Protein AF-H0I3Y3-F1 (afdb_monomer)

Structure (mmCIF, N/CA/C/O backbone):
data_AF-H0I3Y3-F1
#
_entry.id   AF-H0I3Y3-F1
#
loop_
_atom_site.group_PDB
_atom_site.id
_atom_site.type_symbol
_atom_site.label_atom_id
_atom_site.label_alt_id
_atom_site.label_comp_id
_atom_site.label_asym_id
_atom_site.label_entity_id
_atom_site.label_seq_id
_atom_site.pdbx_PDB_ins_code
_atom_site.Cartn_x
_atom_site.Cartn_y
_atom_site.Cartn_z
_atom_site.occupancy
_atom_site.B_iso_or_equiv
_atom_site.auth_seq_id
_atom_site.auth_comp_id
_atom_site.auth_asym_id
_atom_site.auth_atom_id
_atom_site.pdbx_PDB_model_num
ATOM 1 N N . MET A 1 1 ? -16.480 -8.431 -4.161 1.00 54.94 1 MET A N 1
ATOM 2 C CA . MET A 1 1 ? -15.387 -7.515 -3.757 1.00 54.94 1 MET A CA 1
ATOM 3 C C . MET A 1 1 ? -14.065 -8.109 -4.213 1.00 54.94 1 MET A C 1
ATOM 5 O O . MET A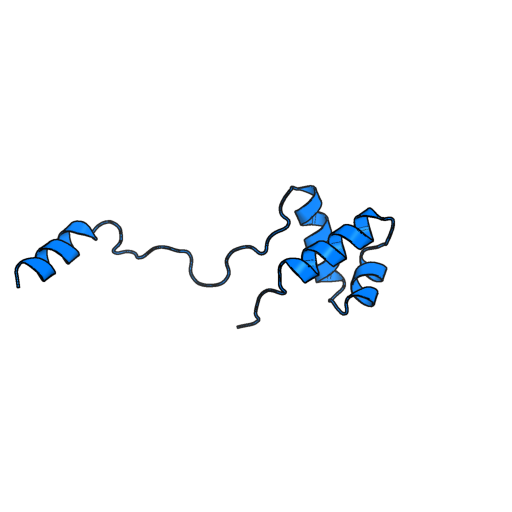 1 1 ? -13.821 -9.270 -3.915 1.00 54.94 1 MET A O 1
ATOM 9 N N . ALA A 1 2 ? -13.249 -7.370 -4.968 1.00 62.62 2 ALA A N 1
ATOM 10 C CA . ALA A 1 2 ? -11.933 -7.853 -5.392 1.00 62.62 2 ALA A CA 1
ATOM 11 C C . ALA A 1 2 ? -10.952 -7.779 -4.211 1.00 62.62 2 ALA A C 1
ATOM 13 O O . ALA A 1 2 ? -10.797 -6.719 -3.610 1.00 62.62 2 ALA A O 1
ATOM 14 N N . ARG A 1 3 ? -10.312 -8.899 -3.861 1.00 68.00 3 ARG A N 1
ATOM 15 C CA . ARG A 1 3 ? -9.325 -8.968 -2.772 1.00 68.00 3 ARG A CA 1
ATOM 16 C C . ARG A 1 3 ? -8.089 -8.140 -3.131 1.00 68.00 3 ARG A C 1
ATOM 18 O O . ARG A 1 3 ? -7.649 -8.152 -4.280 1.00 68.00 3 ARG A O 1
ATOM 25 N N . ALA A 1 4 ? -7.487 -7.461 -2.151 1.00 69.12 4 ALA A N 1
ATOM 26 C CA . ALA A 1 4 ? -6.117 -6.968 -2.300 1.00 69.12 4 ALA A CA 1
ATOM 27 C C . ALA A 1 4 ? -5.203 -8.114 -2.741 1.00 69.12 4 ALA A C 1
ATOM 29 O O . ALA A 1 4 ? -5.182 -9.171 -2.110 1.00 69.12 4 ALA A O 1
ATOM 30 N N . LEU A 1 5 ? -4.403 -7.871 -3.777 1.00 74.69 5 LEU A N 1
ATOM 31 C CA . LEU A 1 5 ? -3.225 -8.690 -4.024 1.00 74.69 5 LEU A CA 1
ATOM 32 C C . LEU A 1 5 ? -2.303 -8.602 -2.799 1.00 74.69 5 LEU A C 1
ATOM 34 O O . LEU A 1 5 ? -2.121 -7.512 -2.241 1.00 74.69 5 LEU A O 1
ATOM 38 N N . GLY A 1 6 ? -1.794 -9.762 -2.377 1.00 80.88 6 GLY A N 1
ATOM 39 C CA . GLY A 1 6 ? -1.047 -9.930 -1.133 1.00 80.88 6 GLY A CA 1
ATOM 40 C C . GLY A 1 6 ? 0.219 -9.078 -1.065 1.00 80.88 6 GLY A C 1
ATOM 41 O O . GLY A 1 6 ? 0.758 -8.646 -2.083 1.00 80.88 6 GLY A O 1
ATOM 42 N N . GLU A 1 7 ? 0.688 -8.841 0.156 1.00 86.75 7 GLU A N 1
ATOM 43 C CA . GLU A 1 7 ? 1.876 -8.032 0.436 1.00 86.75 7 GLU A CA 1
ATOM 44 C C . GLU A 1 7 ? 3.144 -8.596 -0.216 1.00 86.75 7 GLU A C 1
ATOM 46 O O . GLU A 1 7 ? 3.886 -7.839 -0.841 1.00 86.75 7 GLU A O 1
ATOM 51 N N . ASP A 1 8 ? 3.327 -9.921 -0.185 1.00 90.50 8 ASP A N 1
ATOM 52 C CA . ASP A 1 8 ? 4.449 -10.598 -0.851 1.00 90.50 8 ASP A CA 1
ATOM 53 C C . ASP A 1 8 ? 4.534 -10.243 -2.344 1.00 90.50 8 ASP A C 1
ATOM 55 O O . ASP A 1 8 ? 5.576 -9.810 -2.842 1.00 90.50 8 ASP A O 1
ATOM 59 N N . LEU A 1 9 ? 3.407 -10.331 -3.059 1.00 92.56 9 LEU A N 1
ATOM 60 C CA . LEU A 1 9 ? 3.362 -10.040 -4.491 1.00 92.56 9 LEU A CA 1
ATOM 61 C C . LEU A 1 9 ? 3.745 -8.583 -4.785 1.00 92.56 9 LEU A C 1
ATOM 63 O O . LEU A 1 9 ? 4.453 -8.306 -5.754 1.00 92.56 9 LEU A O 1
ATOM 67 N N . ARG A 1 10 ? 3.313 -7.644 -3.936 1.00 94.00 10 ARG A N 1
ATOM 68 C CA . ARG A 1 10 ? 3.677 -6.225 -4.061 1.00 94.00 10 ARG A CA 1
ATOM 69 C C . ARG A 1 10 ? 5.164 -6.020 -3.810 1.00 94.00 10 ARG A C 1
ATOM 71 O O . ARG A 1 10 ? 5.811 -5.344 -4.606 1.00 94.00 10 ARG A O 1
ATOM 78 N N . SER A 1 11 ? 5.696 -6.633 -2.753 1.00 93.19 11 SER A N 1
ATOM 79 C 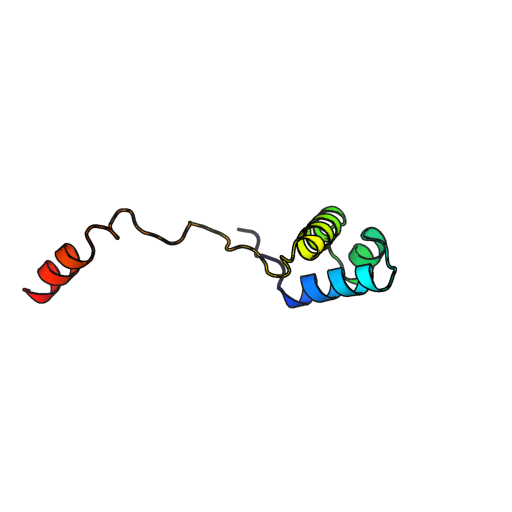CA . SER A 1 11 ? 7.113 -6.566 -2.389 1.00 93.19 11 SER A CA 1
ATOM 80 C C . SER A 1 11 ? 8.005 -7.063 -3.528 1.00 93.19 11 SER A C 1
ATOM 82 O O . SER A 1 11 ? 8.931 -6.370 -3.945 1.00 93.19 11 SER A O 1
ATOM 84 N N . ARG A 1 12 ? 7.659 -8.203 -4.138 1.00 94.75 12 ARG A N 1
ATOM 85 C CA . ARG A 1 12 ? 8.399 -8.773 -5.275 1.00 94.75 12 ARG A CA 1
ATOM 86 C C . ARG A 1 12 ? 8.372 -7.880 -6.517 1.00 94.75 12 ARG A C 1
ATOM 88 O O . ARG A 1 12 ? 9.404 -7.715 -7.167 1.00 94.75 12 ARG A O 1
ATOM 95 N N . VAL A 1 13 ? 7.227 -7.266 -6.826 1.00 96.00 13 VAL A N 1
ATOM 96 C CA . VAL A 1 13 ? 7.105 -6.295 -7.930 1.00 96.00 13 VAL A CA 1
ATOM 97 C C . VAL A 1 13 ? 7.957 -5.052 -7.675 1.00 96.00 13 VAL A C 1
ATOM 99 O O . VAL A 1 13 ? 8.678 -4.613 -8.570 1.00 96.00 13 VAL A O 1
ATOM 102 N N . VAL A 1 14 ? 7.895 -4.493 -6.463 1.00 95.19 14 VAL A N 1
ATOM 103 C CA . VAL A 1 14 ? 8.674 -3.309 -6.074 1.00 95.19 14 VAL A CA 1
ATOM 104 C C . VAL A 1 14 ? 10.171 -3.610 -6.112 1.00 95.19 14 VAL A C 1
ATOM 106 O O . VAL A 1 14 ? 10.923 -2.827 -6.687 1.00 95.19 14 VAL A O 1
ATOM 109 N N . LYS A 1 15 ? 10.597 -4.758 -5.576 1.00 95.56 15 LYS A N 1
ATOM 110 C CA . LYS A 1 15 ? 11.994 -5.203 -5.597 1.00 95.56 15 LYS A CA 1
ATOM 111 C C . LYS A 1 15 ? 12.526 -5.326 -7.024 1.00 95.56 15 LYS A C 1
ATOM 113 O O . LYS A 1 15 ? 13.540 -4.718 -7.339 1.00 95.56 15 LYS A O 1
ATOM 118 N N . ALA A 1 16 ? 11.806 -6.019 -7.907 1.00 95.62 16 ALA A N 1
ATOM 119 C CA . ALA A 1 16 ? 12.226 -6.169 -9.302 1.00 95.62 16 ALA A CA 1
ATOM 120 C C . ALA A 1 16 ? 12.324 -4.829 -10.050 1.00 95.62 16 ALA A C 1
ATOM 122 O O . ALA A 1 16 ? 13.145 -4.686 -10.953 1.00 95.62 16 ALA A O 1
ATOM 123 N N . ALA A 1 17 ? 11.494 -3.847 -9.685 1.00 93.94 17 ALA A N 1
ATOM 124 C CA . ALA A 1 17 ? 11.604 -2.501 -10.232 1.00 93.94 17 ALA A CA 1
ATOM 125 C C . ALA A 1 17 ? 12.795 -1.717 -9.649 1.00 93.94 17 ALA A C 1
ATOM 127 O O . ALA A 1 17 ? 13.430 -0.941 -10.359 1.00 93.94 17 ALA A O 1
ATOM 128 N N . GLY A 1 18 ? 13.116 -1.929 -8.369 1.00 92.62 18 GLY A N 1
ATOM 129 C CA . GLY A 1 18 ? 14.298 -1.360 -7.715 1.00 92.62 18 GLY A CA 1
ATOM 130 C C . GLY A 1 18 ? 15.620 -1.914 -8.256 1.00 92.62 18 GLY A C 1
ATOM 131 O O . GLY A 1 18 ? 16.600 -1.185 -8.324 1.00 92.62 18 GLY A O 1
ATOM 132 N N . GLU A 1 19 ? 15.629 -3.164 -8.721 1.00 94.56 19 GLU A N 1
ATOM 133 C CA . GLU A 1 19 ? 16.778 -3.834 -9.358 1.00 94.56 19 GLU A CA 1
ATOM 134 C C . GLU A 1 19 ? 17.018 -3.389 -10.821 1.00 94.56 19 GLU A C 1
ATOM 136 O O . GLU A 1 19 ? 17.777 -4.024 -11.549 1.00 94.56 19 GLU A O 1
ATOM 141 N N . GLY A 1 20 ? 16.373 -2.308 -11.278 1.00 89.06 20 GLY A N 1
ATOM 142 C CA . GLY A 1 20 ? 16.550 -1.745 -12.625 1.00 89.06 20 GLY A CA 1
ATOM 143 C C . GLY A 1 20 ? 15.488 -2.165 -13.647 1.00 89.06 20 GLY A C 1
ATOM 144 O O . GLY A 1 20 ? 15.539 -1.740 -14.801 1.00 89.06 20 GLY A O 1
ATOM 145 N N . GLY A 1 21 ? 14.495 -2.964 -13.246 1.00 91.00 21 GLY A N 1
ATOM 146 C CA . GLY A 1 21 ? 13.360 -3.314 -14.097 1.00 91.00 21 GLY A CA 1
ATOM 147 C C . GLY A 1 21 ? 12.348 -2.172 -14.252 1.00 91.00 21 GLY A C 1
ATOM 148 O O . GLY A 1 21 ? 12.020 -1.450 -13.312 1.00 91.00 21 GLY A O 1
ATOM 149 N N . SER A 1 22 ? 11.757 -2.034 -15.437 1.00 96.00 22 SER A N 1
ATOM 150 C CA . SER A 1 22 ? 10.601 -1.149 -15.625 1.00 96.00 22 SER A CA 1
ATOM 151 C C . SER A 1 22 ? 9.337 -1.720 -14.969 1.00 96.00 22 SER A C 1
ATOM 153 O O . SER A 1 22 ? 9.173 -2.934 -14.822 1.00 96.00 22 SER A O 1
ATOM 155 N N . ALA A 1 23 ? 8.364 -0.853 -14.667 1.00 96.56 23 ALA A N 1
ATOM 156 C CA . ALA A 1 23 ? 7.058 -1.279 -14.154 1.00 96.56 23 ALA 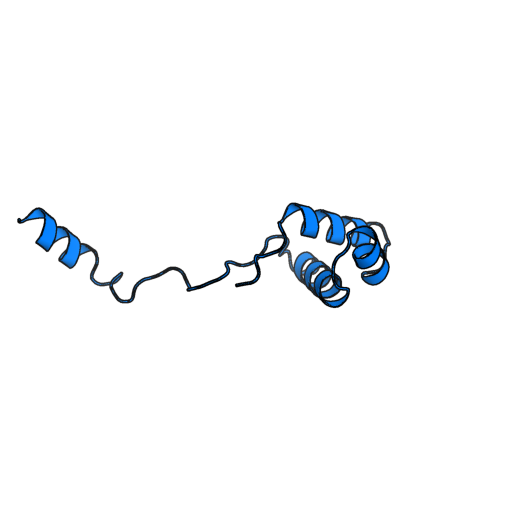A CA 1
ATOM 157 C C . ALA A 1 23 ? 6.353 -2.285 -15.083 1.00 96.56 23 ALA A C 1
ATOM 159 O O . ALA A 1 23 ? 5.670 -3.190 -14.611 1.00 96.56 23 ALA A O 1
ATOM 160 N N . ARG A 1 24 ? 6.543 -2.152 -16.405 1.00 97.19 24 ARG A N 1
ATOM 161 C CA . ARG A 1 24 ? 5.991 -3.074 -17.408 1.00 97.19 24 ARG A CA 1
ATOM 162 C C . ARG A 1 24 ? 6.665 -4.447 -17.347 1.00 97.19 24 ARG A C 1
ATOM 164 O O . ARG A 1 24 ? 5.966 -5.453 -17.387 1.00 97.19 24 ARG A O 1
ATOM 171 N N . GLN A 1 25 ? 7.991 -4.494 -17.214 1.00 97.25 25 GLN A N 1
ATOM 172 C CA . GLN A 1 25 ? 8.726 -5.755 -17.057 1.00 97.25 25 GLN A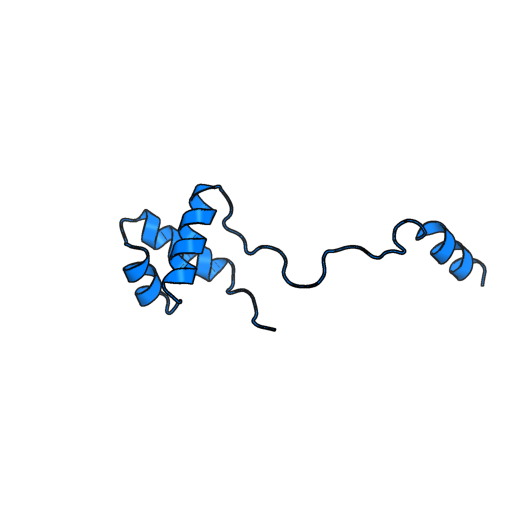 CA 1
ATOM 173 C C . GLN A 1 25 ? 8.352 -6.459 -15.750 1.00 97.25 25 GLN A C 1
ATOM 175 O O . GLN A 1 25 ? 8.086 -7.657 -15.762 1.00 97.25 25 GLN A O 1
ATOM 180 N N . ALA A 1 26 ? 8.257 -5.722 -14.639 1.00 96.94 26 ALA A N 1
ATOM 181 C CA . ALA A 1 26 ? 7.809 -6.283 -13.367 1.00 96.94 26 ALA A CA 1
ATOM 182 C C . ALA A 1 26 ? 6.362 -6.805 -13.457 1.00 96.94 26 ALA A C 1
ATOM 184 O O . ALA A 1 26 ? 6.069 -7.906 -12.998 1.00 96.94 26 ALA A O 1
ATOM 185 N N . ALA A 1 27 ? 5.467 -6.057 -14.108 1.00 96.94 27 ALA A N 1
ATOM 186 C CA . ALA A 1 27 ? 4.088 -6.476 -14.338 1.00 96.94 27 ALA A CA 1
ATOM 187 C C . ALA A 1 27 ? 3.994 -7.800 -15.110 1.00 96.94 27 ALA A C 1
ATOM 189 O O . ALA A 1 27 ? 3.308 -8.718 -14.663 1.00 96.94 27 ALA A O 1
ATOM 190 N N . ALA A 1 28 ? 4.740 -7.922 -16.213 1.00 96.94 28 ALA A N 1
ATOM 191 C CA . ALA A 1 28 ? 4.816 -9.151 -16.997 1.00 96.94 28 ALA A CA 1
ATOM 192 C C . ALA A 1 28 ? 5.416 -10.317 -16.191 1.00 96.94 28 ALA A C 1
ATOM 194 O O . ALA A 1 28 ? 4.852 -11.407 -16.186 1.00 96.94 28 ALA A O 1
ATOM 195 N N . ARG A 1 29 ? 6.508 -10.077 -15.448 1.00 95.69 29 ARG A N 1
ATOM 196 C CA . ARG A 1 29 ? 7.193 -11.091 -14.626 1.00 95.69 29 ARG A CA 1
ATOM 197 C C . ARG A 1 29 ? 6.290 -11.705 -13.554 1.00 95.69 29 ARG A C 1
ATOM 199 O O . ARG A 1 29 ? 6.445 -12.879 -13.238 1.00 95.69 29 ARG A O 1
ATOM 206 N N . PHE A 1 30 ? 5.386 -10.916 -12.975 1.00 94.69 30 PHE A N 1
ATOM 207 C CA . PHE A 1 30 ? 4.557 -11.338 -11.841 1.00 94.69 30 PHE A CA 1
ATOM 208 C C . PHE A 1 30 ? 3.065 -11.477 -12.172 1.00 94.69 30 PHE A C 1
ATOM 210 O O . PHE A 1 30 ? 2.265 -11.690 -11.264 1.00 94.69 30 PHE A O 1
ATOM 217 N N . GLY A 1 31 ? 2.677 -11.355 -13.446 1.00 94.94 31 GLY A N 1
ATOM 218 C CA . GLY A 1 31 ? 1.289 -11.527 -13.881 1.00 94.94 31 GLY A CA 1
ATOM 219 C C . GLY A 1 31 ? 0.320 -10.495 -13.296 1.00 94.94 31 GLY A C 1
ATOM 220 O O . GLY A 1 31 ? -0.830 -10.819 -13.009 1.00 94.94 31 GLY A O 1
ATOM 221 N N . VAL A 1 32 ? 0.770 -9.254 -13.084 1.00 95.69 3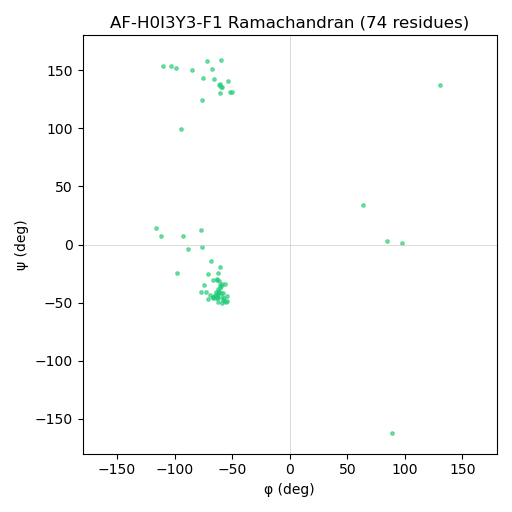2 VAL A N 1
ATOM 222 C CA . VAL A 1 32 ? -0.074 -8.166 -12.560 1.00 95.69 32 VAL A CA 1
ATOM 223 C C . VAL A 1 32 ? -0.347 -7.116 -13.631 1.00 95.69 32 VAL A C 1
ATOM 225 O O . VAL A 1 32 ? 0.452 -6.905 -14.536 1.00 95.69 32 VAL A O 1
ATOM 228 N N . GLY A 1 33 ? -1.468 -6.400 -13.521 1.00 95.62 33 GLY A N 1
ATOM 229 C CA . GLY A 1 33 ? -1.754 -5.284 -14.424 1.00 95.62 33 GLY A CA 1
ATOM 230 C C . GLY A 1 33 ? -0.687 -4.183 -14.332 1.00 95.62 33 GLY A C 1
ATOM 231 O O . GLY A 1 33 ? -0.279 -3.800 -13.233 1.00 95.62 33 GLY A O 1
ATOM 232 N N . ILE A 1 34 ? -0.279 -3.620 -15.476 1.00 97.50 34 ILE A N 1
ATOM 233 C CA . ILE A 1 34 ? 0.766 -2.577 -15.553 1.00 97.50 34 ILE A CA 1
ATOM 234 C C . ILE A 1 34 ? 0.427 -1.385 -14.646 1.00 97.50 34 ILE A C 1
ATOM 236 O O . ILE A 1 34 ? 1.268 -0.922 -13.877 1.00 97.50 34 ILE A O 1
ATOM 240 N N . SER A 1 35 ? -0.827 -0.924 -14.663 1.00 97.12 35 SER A N 1
ATOM 241 C CA . SER A 1 35 ? -1.283 0.178 -13.807 1.00 97.12 35 SER A CA 1
ATOM 242 C C . SER A 1 35 ? -1.204 -0.156 -12.313 1.00 97.12 35 SER A C 1
ATOM 244 O O . SER A 1 35 ? -1.011 0.740 -11.493 1.00 97.12 35 SER A O 1
ATOM 246 N N . SER A 1 36 ? -1.351 -1.428 -11.931 1.00 94.88 36 SER A N 1
ATOM 247 C CA . SER A 1 36 ? -1.175 -1.869 -10.542 1.00 94.88 36 SER A CA 1
ATOM 248 C C . SER A 1 36 ? 0.295 -1.814 -10.141 1.00 94.88 36 SER A C 1
ATOM 250 O O . SER A 1 36 ? 0.603 -1.224 -9.108 1.00 94.88 36 SER A O 1
ATOM 252 N N . ALA A 1 37 ? 1.197 -2.324 -10.985 1.00 96.44 37 ALA A N 1
ATOM 253 C CA . ALA A 1 37 ? 2.638 -2.251 -10.748 1.00 96.44 37 ALA A CA 1
ATOM 254 C C . ALA A 1 37 ? 3.128 -0.798 -10.611 1.00 96.44 37 ALA A C 1
ATOM 256 O O . ALA A 1 37 ? 3.821 -0.480 -9.647 1.00 96.44 37 ALA A O 1
ATOM 257 N N . ILE A 1 38 ? 2.694 0.108 -11.499 1.00 97.00 38 ILE A N 1
ATOM 258 C CA . ILE A 1 38 ? 3.020 1.545 -11.413 1.00 97.00 38 ILE A CA 1
ATOM 259 C C . ILE A 1 38 ? 2.575 2.130 -10.067 1.00 97.00 38 ILE A C 1
ATOM 261 O O . ILE A 1 38 ? 3.366 2.788 -9.389 1.00 97.00 38 ILE A O 1
ATOM 265 N N . ARG A 1 39 ? 1.327 1.870 -9.646 1.00 96.00 39 ARG A N 1
ATOM 266 C CA . ARG A 1 39 ? 0.820 2.360 -8.354 1.00 96.00 39 ARG A CA 1
ATOM 267 C C . ARG A 1 39 ? 1.626 1.817 -7.179 1.00 96.00 39 ARG A C 1
ATOM 269 O O . ARG A 1 39 ? 1.878 2.562 -6.239 1.00 96.00 39 ARG A O 1
ATOM 276 N N . TRP A 1 40 ? 2.011 0.543 -7.204 1.00 95.69 40 TRP A N 1
ATOM 277 C CA . TRP A 1 40 ? 2.783 -0.068 -6.119 1.00 95.69 40 TRP A CA 1
ATOM 278 C C . TRP A 1 40 ? 4.185 0.525 -6.017 1.00 95.69 40 TRP A C 1
ATOM 280 O O . TRP A 1 40 ? 4.593 0.902 -4.925 1.00 95.69 40 TRP A O 1
ATOM 290 N N . ILE A 1 41 ? 4.876 0.698 -7.146 1.00 95.69 41 ILE A N 1
ATOM 291 C CA . ILE A 1 41 ? 6.207 1.318 -7.196 1.00 95.69 41 ILE A CA 1
ATOM 292 C C . ILE A 1 41 ? 6.148 2.767 -6.698 1.00 95.69 41 ILE A C 1
ATOM 294 O O . ILE A 1 41 ? 6.955 3.166 -5.863 1.00 95.69 41 ILE A O 1
ATOM 298 N N . GLY A 1 42 ? 5.169 3.552 -7.160 1.00 95.81 42 GLY A N 1
ATOM 299 C CA . GLY A 1 42 ? 4.990 4.934 -6.705 1.00 95.81 42 GLY A CA 1
ATOM 300 C C . GLY A 1 42 ? 4.716 5.038 -5.201 1.00 95.81 42 GLY A C 1
ATOM 301 O O . GLY A 1 42 ? 5.229 5.935 -4.543 1.00 95.81 42 GLY A O 1
ATOM 302 N N . ARG A 1 43 ? 3.950 4.097 -4.637 1.00 94.81 43 ARG A N 1
ATOM 303 C CA . ARG A 1 43 ? 3.643 4.048 -3.198 1.00 94.81 43 ARG A CA 1
ATOM 304 C C . ARG A 1 43 ? 4.829 3.609 -2.353 1.00 94.81 43 ARG A C 1
ATOM 306 O O . ARG A 1 43 ? 5.089 4.236 -1.332 1.00 94.81 43 ARG A O 1
ATOM 313 N N . ALA A 1 44 ? 5.590 2.626 -2.82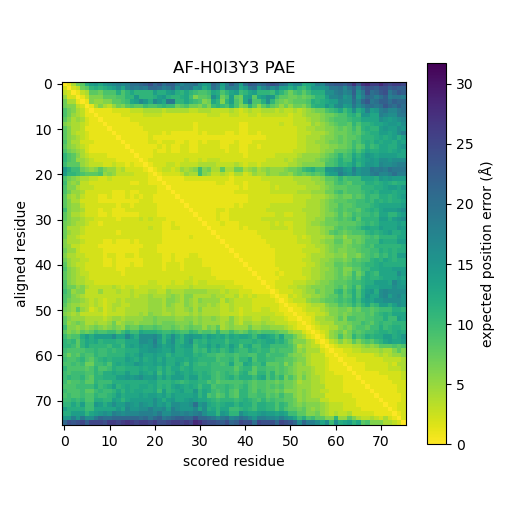2 1.00 94.38 44 ALA A N 1
ATOM 314 C CA . ALA A 1 44 ? 6.807 2.190 -2.153 1.00 94.38 44 ALA A CA 1
ATOM 315 C C . ALA A 1 44 ? 7.848 3.317 -2.051 1.00 94.38 44 ALA A C 1
ATOM 317 O O . ALA A 1 44 ? 8.507 3.440 -1.026 1.00 94.38 44 ALA A O 1
ATOM 318 N N . ARG A 1 45 ? 7.935 4.202 -3.056 1.00 93.12 45 ARG A N 1
ATOM 319 C CA . ARG A 1 45 ? 8.784 5.411 -2.994 1.00 93.12 45 ARG A CA 1
ATOM 320 C C . ARG A 1 45 ? 8.375 6.392 -1.892 1.00 93.12 45 ARG A C 1
ATOM 322 O O . ARG A 1 45 ? 9.210 7.155 -1.433 1.00 93.12 45 ARG A O 1
ATOM 329 N N . MET A 1 46 ? 7.112 6.364 -1.469 1.00 94.69 46 MET A N 1
ATOM 330 C CA . MET A 1 46 ? 6.599 7.141 -0.335 1.00 94.69 46 MET A CA 1
ATOM 331 C C . MET A 1 46 ? 6.647 6.356 0.989 1.00 94.69 46 MET A C 1
ATOM 333 O O . MET A 1 46 ? 6.089 6.810 1.981 1.00 94.69 46 MET A O 1
ATOM 337 N N . GLY A 1 47 ? 7.262 5.167 1.012 1.00 91.94 47 GLY A N 1
ATOM 338 C CA . GLY A 1 47 ? 7.347 4.305 2.195 1.00 91.94 47 GLY A CA 1
ATOM 339 C C . GLY A 1 47 ? 6.136 3.392 2.429 1.00 91.94 47 GLY A C 1
ATOM 340 O O . GLY A 1 47 ? 6.116 2.648 3.403 1.00 91.94 47 GLY A O 1
ATOM 341 N N . GLU A 1 48 ? 5.131 3.390 1.544 1.00 90.94 48 GLU A N 1
ATOM 342 C CA . GLU A 1 48 ? 3.967 2.500 1.656 1.00 90.94 48 GLU A CA 1
ATOM 343 C C . GLU A 1 48 ? 4.166 1.211 0.842 1.00 90.94 48 GLU A C 1
ATOM 345 O O . GLU A 1 48 ? 3.925 1.178 -0.369 1.00 90.94 48 GLU A O 1
ATOM 350 N N . THR A 1 49 ? 4.555 0.125 1.512 1.00 85.25 49 THR A N 1
ATOM 351 C CA . THR A 1 49 ? 4.725 -1.209 0.902 1.00 85.25 49 THR A CA 1
ATOM 352 C C . THR A 1 49 ? 3.514 -2.125 1.108 1.00 85.25 49 THR A C 1
ATOM 354 O O . THR A 1 49 ? 3.245 -3.001 0.280 1.00 85.25 49 THR A O 1
ATOM 357 N N . THR A 1 50 ? 2.729 -1.882 2.158 1.00 86.50 50 THR A N 1
ATOM 358 C CA . THR A 1 50 ? 1.572 -2.699 2.533 1.00 86.50 50 THR A CA 1
ATOM 359 C C . THR A 1 50 ? 0.296 -2.293 1.780 1.00 86.50 50 THR A C 1
ATOM 361 O O . THR A 1 50 ? 0.108 -1.132 1.387 1.00 86.50 50 THR A O 1
ATOM 364 N N . PRO A 1 51 ? -0.637 -3.233 1.534 1.00 86.19 51 PRO A N 1
ATOM 365 C CA . PRO A 1 51 ? -1.976 -2.883 1.083 1.00 86.19 51 PRO A CA 1
ATOM 366 C C . PRO A 1 51 ? -2.679 -2.021 2.138 1.00 86.19 51 PRO A C 1
ATOM 368 O O . PRO A 1 51 ? -2.661 -2.336 3.325 1.00 86.19 51 PRO A O 1
ATOM 371 N N . ARG A 1 52 ? -3.379 -0.969 1.703 1.00 85.38 52 ARG A N 1
ATOM 372 C CA . ARG A 1 52 ? -4.266 -0.233 2.610 1.00 85.38 52 ARG A CA 1
ATOM 373 C C . ARG A 1 52 ? -5.466 -1.102 3.016 1.00 85.38 52 ARG A C 1
ATOM 375 O O . ARG A 1 52 ? -5.903 -1.925 2.203 1.00 85.38 52 ARG A O 1
ATOM 382 N N . PRO A 1 53 ? -6.033 -0.884 4.218 1.00 83.62 53 PRO A N 1
ATOM 383 C CA . PRO A 1 53 ? -7.264 -1.541 4.640 1.00 83.62 53 PRO A CA 1
ATOM 384 C C . PRO A 1 53 ? -8.358 -1.404 3.576 1.00 83.62 53 PRO A C 1
ATOM 386 O O . PRO A 1 53 ? -8.598 -0.310 3.060 1.00 83.62 53 PRO A O 1
ATOM 389 N N . GLN A 1 54 ? -9.000 -2.520 3.236 1.00 83.75 54 GLN A N 1
ATOM 390 C CA . GLN A 1 54 ? -10.138 -2.554 2.319 1.00 83.75 54 GLN A CA 1
ATOM 391 C C . GLN A 1 54 ? -11.444 -2.708 3.094 1.00 83.75 54 GLN A C 1
ATOM 393 O O . GLN A 1 54 ? -11.469 -3.303 4.170 1.00 83.75 54 GLN A O 1
ATOM 398 N N . GLY A 1 55 ? -12.536 -2.220 2.508 1.00 84.50 55 GLY A N 1
ATOM 399 C CA . GLY A 1 55 ? -13.866 -2.308 3.099 1.00 84.50 55 GLY A CA 1
ATOM 400 C C . GLY A 1 55 ? -14.202 -1.124 4.001 1.00 84.50 55 GLY A C 1
ATOM 401 O O . GLY A 1 55 ? -13.614 -0.045 3.898 1.00 84.50 55 GLY A O 1
ATOM 402 N N . ARG A 1 56 ? -15.214 -1.319 4.850 1.00 82.56 56 ARG A N 1
ATOM 403 C CA . ARG A 1 56 ? -15.709 -0.286 5.762 1.00 82.56 56 ARG A CA 1
ATOM 404 C C . ARG A 1 56 ? -14.571 0.177 6.677 1.00 82.56 56 ARG A C 1
ATOM 406 O O . ARG A 1 56 ? -13.825 -0.645 7.207 1.00 82.56 56 ARG A O 1
ATOM 413 N N . ARG A 1 57 ? -14.447 1.496 6.869 1.00 79.12 57 ARG A N 1
ATOM 414 C CA . ARG A 1 57 ? -13.526 2.055 7.870 1.00 79.12 57 ARG A CA 1
ATOM 415 C C . ARG A 1 57 ? -13.813 1.420 9.230 1.00 79.12 57 ARG A C 1
ATOM 417 O O . ARG A 1 57 ? -14.975 1.199 9.569 1.00 79.12 57 ARG A O 1
ATOM 424 N N . ARG A 1 58 ? -12.755 1.134 9.989 1.00 77.38 58 ARG A N 1
ATOM 425 C CA . ARG A 1 58 ? -12.899 0.665 11.369 1.00 77.38 58 ARG A CA 1
ATOM 426 C C . ARG A 1 58 ? -13.632 1.746 12.168 1.00 77.38 58 ARG A C 1
ATOM 428 O O . ARG A 1 58 ? -13.282 2.917 12.047 1.00 77.38 58 ARG A O 1
ATOM 435 N N . GLY A 1 59 ? -14.663 1.330 12.895 1.00 83.31 59 GLY A N 1
ATOM 436 C CA . GLY A 1 59 ? -15.470 2.188 13.755 1.00 83.31 59 GLY A CA 1
ATOM 437 C C . GLY A 1 59 ? -16.980 2.036 13.551 1.00 83.31 59 GLY A C 1
ATOM 438 O O . GLY A 1 59 ? -17.497 1.942 12.422 1.00 83.31 59 GLY A O 1
ATOM 439 N N . SER A 1 60 ? -17.702 2.006 14.664 1.00 87.12 60 SER A N 1
ATOM 440 C CA . SER A 1 60 ? -19.151 2.136 14.722 1.00 87.12 60 SER A CA 1
ATOM 441 C C . SER A 1 60 ? -19.540 3.568 15.074 1.00 87.12 60 SER A C 1
ATOM 443 O O . SER A 1 60 ? -18.848 4.266 15.804 1.00 87.12 60 SER A O 1
ATOM 445 N N . ARG A 1 61 ? -20.722 3.997 14.621 1.00 89.06 61 ARG A N 1
ATOM 446 C CA . ARG A 1 61 ? -21.349 5.219 15.155 1.00 89.06 61 ARG A CA 1
ATOM 447 C C . ARG A 1 61 ? -21.632 5.113 16.658 1.00 89.06 61 ARG A C 1
ATOM 449 O O . ARG A 1 61 ? -21.813 6.132 17.306 1.00 89.06 61 ARG A O 1
ATOM 456 N N . LEU A 1 62 ? -21.668 3.887 17.179 1.00 91.94 62 LEU A N 1
ATOM 457 C CA . LEU A 1 62 ? -21.909 3.577 18.582 1.00 91.94 62 LEU A CA 1
ATOM 458 C C . LEU A 1 62 ? -20.637 3.544 19.432 1.00 91.94 62 LEU A C 1
ATOM 460 O O . LEU A 1 62 ? -20.758 3.378 20.636 1.00 91.94 62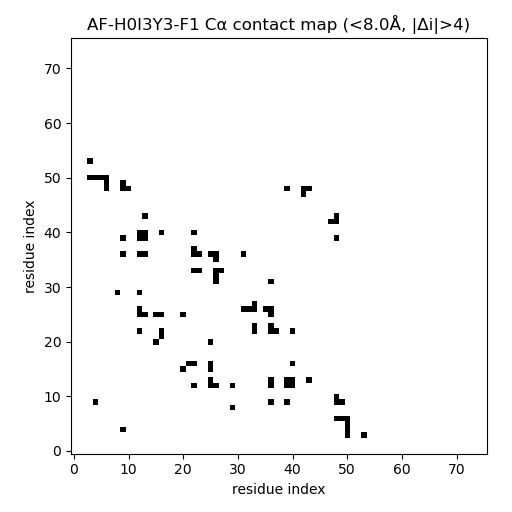 LEU A O 1
ATOM 464 N N . ASP A 1 63 ? -19.443 3.712 18.850 1.00 93.00 63 ASP A N 1
ATOM 465 C CA . ASP A 1 63 ? -18.194 3.632 19.622 1.00 93.00 63 ASP A CA 1
ATOM 466 C C . ASP A 1 63 ? -18.165 4.677 20.753 1.00 93.00 63 ASP A C 1
ATOM 468 O O . ASP A 1 63 ? -17.685 4.393 21.843 1.00 93.00 63 ASP A O 1
ATOM 472 N N . ALA A 1 64 ? -18.763 5.856 20.536 1.00 95.38 64 ALA A N 1
ATOM 473 C CA . ALA A 1 64 ? -18.904 6.901 21.556 1.00 95.38 64 ALA A CA 1
ATOM 474 C C . ALA A 1 64 ? -19.868 6.538 22.705 1.00 95.38 64 ALA A C 1
ATOM 476 O O . ALA A 1 64 ? -19.892 7.221 23.724 1.00 95.38 64 ALA A O 1
ATOM 477 N N . HIS A 1 65 ? -20.675 5.490 22.537 1.00 95.56 65 HIS A N 1
ATOM 478 C CA . HIS A 1 65 ? -21.660 5.014 23.509 1.00 95.56 65 HIS A CA 1
ATOM 479 C C . HIS A 1 65 ? -21.332 3.603 24.020 1.00 95.56 65 HIS A C 1
ATOM 481 O O . HIS A 1 65 ? -22.202 2.957 24.603 1.00 95.56 65 HIS A O 1
ATOM 487 N N . ALA A 1 66 ? -20.111 3.109 23.779 1.00 95.25 66 ALA A N 1
ATOM 488 C CA . ALA A 1 66 ? -19.726 1.734 24.087 1.00 95.25 66 ALA A CA 1
ATOM 489 C C . ALA A 1 66 ? -19.967 1.386 25.563 1.00 95.25 66 ALA A C 1
ATOM 491 O O . ALA A 1 66 ? -20.658 0.409 25.845 1.00 95.25 66 ALA A O 1
ATOM 492 N N . ASP A 1 67 ? -19.495 2.231 26.480 1.00 96.75 67 ASP A N 1
ATOM 493 C CA . ASP A 1 67 ? -19.594 1.992 27.925 1.00 96.75 67 ASP A CA 1
ATOM 494 C C . ASP A 1 67 ? -21.052 1.914 28.401 1.00 96.75 67 ASP A C 1
ATOM 496 O O . ASP A 1 67 ? -21.409 1.026 29.169 1.00 96.75 67 ASP A O 1
ATOM 500 N N . PHE A 1 68 ? -21.926 2.788 27.885 1.00 96.31 68 PHE A N 1
ATOM 501 C CA . PHE A 1 68 ? -23.357 2.774 28.212 1.00 96.31 68 PHE A CA 1
ATOM 502 C C . PHE A 1 68 ? -24.038 1.476 27.758 1.00 96.31 68 PHE A C 1
ATOM 504 O O . PHE A 1 68 ? -24.823 0.879 28.497 1.00 96.31 68 PHE A O 1
ATOM 511 N N . ILE A 1 69 ? -23.738 1.033 26.534 1.00 95.69 69 ILE A N 1
ATOM 512 C CA . ILE A 1 69 ? -24.328 -0.184 25.965 1.00 95.69 69 ILE A CA 1
ATOM 513 C C . ILE A 1 69 ? -23.855 -1.412 26.744 1.00 95.69 69 ILE A C 1
ATOM 515 O O . ILE A 1 69 ? -24.674 -2.270 27.064 1.00 95.69 69 ILE A O 1
ATOM 519 N N . ILE A 1 70 ? -22.556 -1.489 27.047 1.00 96.44 70 ILE A N 1
ATOM 520 C CA . ILE A 1 70 ? -21.970 -2.602 27.801 1.00 96.44 70 ILE A CA 1
ATOM 521 C C . ILE A 1 70 ? -22.578 -2.662 29.205 1.00 96.44 70 ILE A C 1
ATOM 523 O O . ILE A 1 70 ? -23.102 -3.709 29.575 1.00 96.44 70 ILE A O 1
ATOM 527 N N . GLY A 1 71 ? -22.625 -1.537 29.927 1.00 96.94 71 GLY A N 1
ATOM 528 C CA . GLY A 1 71 ? -23.212 -1.487 31.271 1.00 96.94 71 GLY A CA 1
ATOM 529 C C . GLY A 1 71 ? -24.675 -1.940 31.302 1.00 96.94 71 GLY A C 1
ATOM 530 O O . GLY A 1 71 ? -25.058 -2.745 32.141 1.00 96.94 71 GLY A O 1
ATOM 531 N N . THR A 1 72 ? -25.478 -1.532 30.314 1.00 95.81 72 THR A N 1
ATOM 532 C CA . THR A 1 72 ? -26.889 -1.959 30.217 1.00 95.81 72 THR A CA 1
ATOM 533 C C . THR A 1 72 ? -27.041 -3.476 30.015 1.00 95.81 72 THR A C 1
ATOM 535 O O . THR A 1 72 ? -28.050 -4.057 30.413 1.00 95.81 72 THR A O 1
ATOM 538 N N . ILE A 1 73 ? -26.080 -4.126 29.350 1.00 96.50 73 ILE A N 1
ATOM 539 C CA . ILE A 1 73 ? -26.098 -5.580 29.133 1.00 96.50 73 ILE A CA 1
ATOM 540 C C . ILE A 1 73 ? -25.688 -6.321 30.407 1.00 96.50 73 ILE A C 1
ATOM 542 O O . ILE A 1 73 ? -26.290 -7.343 30.715 1.00 96.50 73 ILE A O 1
ATOM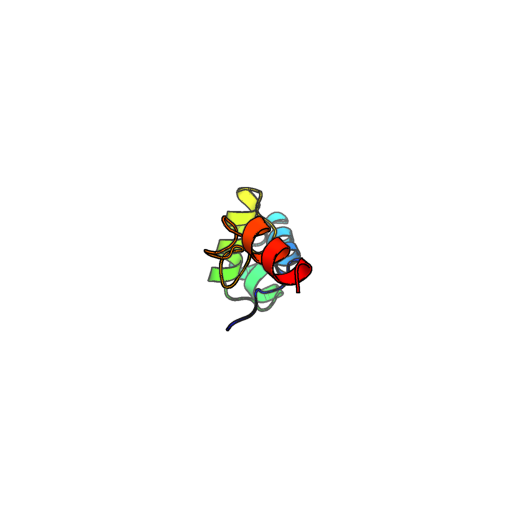 546 N N . GLU A 1 74 ? -24.681 -5.823 31.123 1.00 96.06 74 GLU A N 1
ATOM 547 C CA . GLU A 1 74 ? -24.154 -6.454 32.342 1.00 96.06 74 GLU A CA 1
ATOM 548 C C . GLU A 1 74 ? -25.116 -6.361 33.537 1.00 96.06 74 GLU A C 1
ATOM 550 O O . GLU A 1 74 ? -25.080 -7.213 34.419 1.00 96.06 74 GLU A O 1
ATOM 555 N N . GLU A 1 75 ? -26.003 -5.365 33.558 1.00 88.25 75 GLU A N 1
ATOM 556 C CA . GLU A 1 75 ? -27.050 -5.207 34.581 1.00 88.25 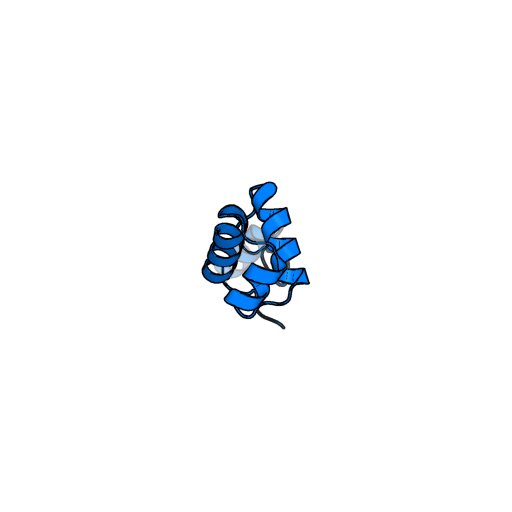75 GLU A CA 1
ATOM 557 C C . GLU A 1 75 ? -28.250 -6.165 34.411 1.00 88.25 75 GLU A C 1
ATOM 559 O O . GLU A 1 75 ? -29.182 -6.136 35.221 1.00 88.25 75 GLU A O 1
ATOM 564 N N . ARG A 1 76 ? -28.256 -7.000 33.366 1.00 60.34 76 ARG A N 1
ATOM 565 C CA . ARG A 1 76 ? -29.331 -7.947 33.035 1.00 60.34 76 ARG A CA 1
ATOM 566 C C . ARG A 1 76 ? -28.979 -9.388 33.378 1.00 60.34 76 ARG A C 1
ATOM 568 O O . ARG A 1 76 ? -29.912 -10.089 33.829 1.00 60.34 76 ARG A O 1
#

Mean predicted aligned error: 6.73 Å

pLDDT: mean 90.39, std 9.04, range [54.94, 97.5]

Radius of gyration: 20.14 Å; Cα contacts (8 Å, |Δi|>4): 51; chains: 1; bounding box: 46×19×52 Å

Sequence (76 aa):
MARALGEDLRSRVVKAAGEGGSARQAAARFGVGISSAIRWIGRARMGETTPRPQGRRRGSRLDAHADFIIGTIEER

Organism: NCBI:txid1107882

InterPro domains:
  IPR002622 Transposase, Synechocystis PCC 6803 [PF01710] (5-56)
  IPR009057 Homedomain-like superfamily [SSF46689] (1-76)

Secondary structure (DSSP, 8-state):
-PPPPPHHHHHHHHHHHHTT--HHHHHHHHT--HHHHHHHHHHHTTT--SPPPPSSPS--TTGGGHHHHHHHHHT-

Solvent-accessible surface area (backbone atoms only — not comparable to full-atom values): 4676 Å² total; per-residue (Å²): 133,87,74,80,77,54,50,68,63,46,48,54,38,38,49,43,33,72,77,73,36,49,44,60,56,27,10,64,76,68,76,45,57,47,73,55,36,44,52,47,44,59,34,41,76,71,72,45,63,67,74,74,92,75,79,80,71,91,80,58,94,54,61,90,43,44,68,63,56,50,52,63,57,74,77,106

Foldseek 3Di:
DDDPDALVLLVQLLVCVVVVDDLVRSCVVSVHDSVVSVVSNVCVVVVDSGDDDDDDDPDDPCPVVVVVVVVVVVVD

Nearest PDB structures (foldseek):
  7bhy-assembly1_A  TM=7.092E-01  e=5.746E-01  Bacillus subtilis subsp. subtilis str. 168
  4zms-assembly1_B  TM=6.600E-01  e=6.947E-01  Streptococcus pneumoniae R6
  8r7y-assembly2_D  TM=5.039E-01  e=2.523E-01  Bacillus subtilis subsp. subtilis str. 168
  5z4z-assembly1_A  TM=4.016E-01  e=8.400E-01  unclassified
  5z4y-assembly1_B  TM=4.023E-01  e=3.382E+00  unclassified